Protein AF-A0A0D3L8Z6-F1 (afdb_monomer)

Mean predicted aligned error: 14.24 Å

Structure (mmCIF, N/CA/C/O backbone):
data_AF-A0A0D3L8Z6-F1
#
_entry.id   AF-A0A0D3L8Z6-F1
#
loop_
_atom_site.group_PDB
_atom_site.id
_atom_site.type_symbol
_atom_site.label_atom_id
_atom_site.label_alt_id
_atom_site.label_comp_id
_atom_site.label_asym_id
_atom_site.label_entity_id
_atom_site.label_seq_id
_atom_site.pdbx_PDB_ins_code
_atom_site.Cartn_x
_atom_site.Cartn_y
_atom_site.Cartn_z
_atom_site.occupancy
_atom_site.B_iso_or_equiv
_atom_site.auth_seq_id
_atom_site.auth_comp_id
_atom_site.auth_asym_id
_atom_site.auth_atom_id
_atom_site.pdbx_PDB_model_num
ATOM 1 N N . MET A 1 1 ? -0.264 -4.719 -37.520 1.00 50.25 1 MET A N 1
ATOM 2 C CA . MET A 1 1 ? 0.937 -3.859 -37.514 1.00 50.25 1 MET A CA 1
ATOM 3 C C . MET A 1 1 ? 0.531 -2.558 -36.848 1.00 50.25 1 MET A C 1
ATOM 5 O O . MET A 1 1 ? -0.076 -1.723 -37.499 1.00 50.25 1 MET A O 1
ATOM 9 N N . GLY A 1 2 ? 0.709 -2.482 -35.531 1.00 67.81 2 GLY A N 1
ATOM 10 C CA . GLY A 1 2 ? 0.398 -1.305 -34.717 1.00 67.81 2 GLY A CA 1
ATOM 11 C C . GLY A 1 2 ? 1.687 -0.656 -34.228 1.00 67.81 2 GLY A C 1
ATOM 12 O O . GLY A 1 2 ? 2.741 -1.280 -34.321 1.00 67.81 2 GLY A O 1
ATOM 13 N N . GLY A 1 3 ? 1.581 0.577 -33.750 1.00 75.88 3 GLY A N 1
ATOM 14 C CA . GLY A 1 3 ? 2.669 1.411 -33.244 1.00 75.88 3 GLY A CA 1
ATOM 15 C C . GLY A 1 3 ? 2.188 2.857 -33.156 1.00 75.88 3 GLY A C 1
ATOM 16 O O . GLY A 1 3 ? 1.344 3.259 -33.962 1.00 75.88 3 GLY A O 1
ATOM 17 N N . THR A 1 4 ? 2.660 3.629 -32.179 1.00 89.50 4 THR A N 1
ATOM 18 C CA . THR A 1 4 ? 2.281 5.047 -32.083 1.00 89.50 4 THR A CA 1
ATOM 19 C C . THR A 1 4 ? 3.174 5.915 -32.963 1.00 89.50 4 THR A C 1
ATOM 21 O O . THR A 1 4 ? 4.276 5.536 -33.371 1.00 89.50 4 THR A O 1
ATOM 24 N N . LEU A 1 5 ? 2.696 7.120 -33.267 1.00 91.69 5 LEU A N 1
ATOM 25 C CA . LEU A 1 5 ? 3.474 8.083 -34.037 1.00 91.69 5 LEU A CA 1
ATOM 26 C C . LEU A 1 5 ? 4.758 8.496 -33.298 1.00 91.69 5 LEU A C 1
ATOM 28 O O . LEU A 1 5 ? 5.786 8.713 -33.933 1.00 91.69 5 LEU A O 1
ATOM 32 N N . GLU A 1 6 ? 4.727 8.542 -31.970 1.00 91.94 6 GLU A N 1
ATOM 33 C CA . GLU A 1 6 ? 5.902 8.799 -31.136 1.00 91.94 6 GLU A CA 1
ATOM 34 C C . GLU A 1 6 ? 6.945 7.687 -31.284 1.00 91.94 6 GLU A C 1
ATOM 36 O O . GLU A 1 6 ? 8.089 7.957 -31.636 1.00 91.94 6 GLU A O 1
ATOM 41 N N . GLU A 1 7 ? 6.522 6.423 -31.205 1.00 91.00 7 GLU A N 1
ATOM 42 C CA . GLU A 1 7 ? 7.421 5.281 -31.393 1.00 91.00 7 GLU A CA 1
ATOM 43 C C . GLU A 1 7 ? 8.074 5.252 -32.777 1.00 91.00 7 GLU A C 1
ATOM 45 O O . GLU A 1 7 ? 9.210 4.797 -32.927 1.00 91.00 7 GLU A O 1
ATOM 50 N N . SER A 1 8 ? 7.352 5.721 -33.799 1.00 91.50 8 SER A N 1
ATOM 51 C CA . SER A 1 8 ? 7.896 5.845 -35.151 1.00 91.50 8 SER A CA 1
ATOM 52 C C . SER A 1 8 ? 8.951 6.951 -35.259 1.00 91.50 8 SER A C 1
ATOM 54 O O . SER A 1 8 ? 9.938 6.773 -35.972 1.00 91.50 8 SER A O 1
ATOM 56 N N . ARG A 1 9 ? 8.785 8.062 -34.523 1.00 94.12 9 ARG A N 1
ATOM 57 C CA . ARG A 1 9 ? 9.770 9.152 -34.467 1.00 94.12 9 ARG A CA 1
ATOM 58 C C . ARG A 1 9 ? 11.046 8.702 -33.770 1.00 94.12 9 ARG A C 1
ATOM 60 O O . ARG A 1 9 ? 12.122 8.978 -34.292 1.00 94.12 9 ARG A O 1
ATOM 67 N N . ASP A 1 10 ? 10.925 7.973 -32.666 1.00 95.38 10 ASP A N 1
ATOM 68 C CA . ASP A 1 10 ? 12.078 7.456 -31.922 1.00 95.38 10 ASP A CA 1
ATOM 69 C C . ASP A 1 10 ? 12.906 6.500 -32.782 1.00 95.38 10 ASP A C 1
ATOM 71 O O . ASP A 1 10 ? 14.114 6.662 -32.932 1.00 95.38 10 ASP A O 1
ATOM 75 N N . ILE A 1 11 ? 12.247 5.548 -33.448 1.00 95.50 11 ILE A N 1
ATOM 76 C CA . ILE A 1 11 ? 12.939 4.590 -34.319 1.00 95.50 11 ILE A CA 1
ATOM 77 C C . ILE A 1 11 ? 13.590 5.276 -35.520 1.00 95.50 11 ILE A C 1
ATOM 79 O O . ILE A 1 11 ? 14.649 4.843 -35.975 1.00 95.50 11 ILE A O 1
ATOM 83 N N . PHE A 1 12 ? 12.981 6.342 -36.036 1.00 95.31 12 PHE A N 1
ATOM 84 C CA . PHE A 1 12 ? 13.589 7.137 -37.093 1.00 95.31 12 PHE A CA 1
ATOM 85 C C . PHE A 1 12 ? 14.837 7.885 -36.603 1.00 95.31 12 PHE A C 1
ATOM 87 O O . PHE A 1 12 ? 15.863 7.849 -37.281 1.00 95.31 12 PHE A O 1
ATOM 94 N N . GLN A 1 13 ? 14.781 8.504 -35.421 1.00 96.88 13 GLN A N 1
ATOM 95 C CA . GLN A 1 13 ? 15.931 9.167 -34.793 1.00 96.88 13 GLN A CA 1
ATOM 96 C C . GLN A 1 13 ? 17.088 8.181 -34.578 1.00 96.88 13 GLN A C 1
ATOM 98 O O . GLN A 1 13 ? 18.204 8.438 -35.030 1.00 96.88 13 GLN A O 1
ATOM 103 N N . ASP A 1 14 ? 16.810 7.013 -33.994 1.00 96.81 14 ASP A N 1
ATOM 104 C CA . ASP A 1 14 ? 17.803 5.953 -33.793 1.00 96.81 14 ASP A CA 1
ATOM 105 C C . ASP A 1 14 ? 18.419 5.492 -35.121 1.00 96.81 14 ASP A C 1
ATOM 107 O O . ASP A 1 14 ? 19.634 5.307 -35.233 1.00 96.81 14 ASP A O 1
ATOM 111 N N . ALA A 1 15 ? 17.595 5.329 -36.160 1.00 96.81 15 ALA A N 1
ATOM 112 C CA . ALA A 1 15 ? 18.072 4.929 -37.477 1.00 96.81 15 ALA A CA 1
ATOM 113 C C . ALA A 1 15 ? 19.011 5.973 -38.103 1.00 96.81 15 ALA A C 1
ATOM 115 O O . ALA A 1 15 ? 19.999 5.592 -38.736 1.00 96.81 15 ALA A O 1
ATOM 116 N N . LEU A 1 16 ? 18.743 7.270 -37.905 1.00 95.75 16 LEU A N 1
ATOM 117 C CA . LEU A 1 16 ? 19.615 8.353 -38.365 1.00 95.75 16 LEU A CA 1
ATOM 118 C C . LEU A 1 16 ? 20.953 8.375 -37.625 1.00 95.75 16 LEU A C 1
ATOM 120 O O . LEU A 1 16 ? 21.991 8.515 -38.270 1.00 95.75 16 LEU A O 1
ATOM 124 N N . VAL A 1 17 ? 20.943 8.199 -36.301 1.00 96.62 17 VAL A N 1
ATOM 125 C CA . VAL A 1 17 ? 22.175 8.141 -35.496 1.00 96.62 17 VAL A CA 1
ATOM 126 C C . VAL A 1 17 ? 23.046 6.968 -35.946 1.00 96.62 17 VAL A C 1
ATOM 128 O O . VAL A 1 17 ? 24.220 7.157 -36.257 1.00 96.62 17 VAL A O 1
ATOM 131 N N . ILE A 1 18 ? 22.459 5.776 -36.092 1.00 94.69 18 ILE A N 1
ATOM 132 C CA . ILE A 1 18 ? 23.179 4.585 -36.567 1.00 94.69 18 ILE A CA 1
ATOM 133 C C . ILE A 1 18 ? 23.734 4.806 -37.978 1.00 94.69 18 ILE A C 1
ATOM 135 O O . ILE A 1 18 ? 24.867 4.420 -38.269 1.00 94.69 18 ILE A O 1
ATOM 139 N N . TYR A 1 19 ? 22.951 5.412 -38.874 1.00 93.38 19 TYR A N 1
ATOM 140 C CA . TYR A 1 19 ? 23.414 5.726 -40.222 1.00 93.38 19 TYR A CA 1
ATOM 141 C C . TYR A 1 19 ? 24.611 6.682 -40.203 1.00 93.38 19 TYR A C 1
ATOM 143 O O . TYR A 1 19 ? 25.606 6.429 -40.885 1.00 93.38 19 TYR A O 1
ATOM 151 N N .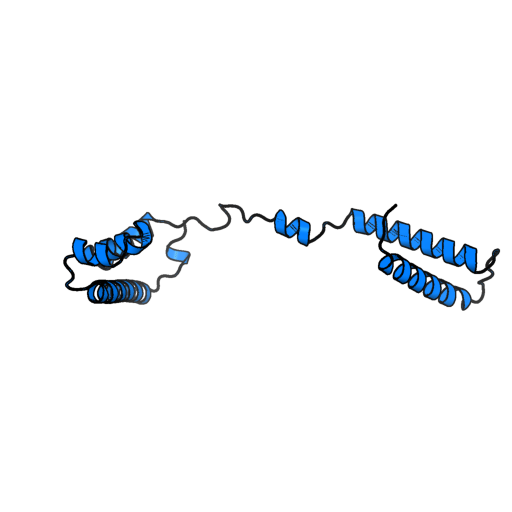 TYR A 1 20 ? 24.544 7.736 -39.389 1.00 93.31 20 TYR A N 1
ATOM 152 C CA . TYR A 1 20 ? 25.629 8.695 -39.230 1.00 93.31 20 TYR A CA 1
ATOM 153 C C . TYR A 1 20 ? 26.905 8.025 -38.703 1.00 93.31 20 TYR A C 1
ATOM 155 O O . TYR A 1 20 ? 27.959 8.147 -39.326 1.00 93.31 20 TYR A O 1
ATOM 163 N N . GLU A 1 21 ? 26.818 7.233 -37.634 1.00 92.94 21 GLU A N 1
ATOM 164 C CA . GLU A 1 21 ? 27.965 6.495 -37.087 1.00 92.94 21 GLU A CA 1
ATOM 165 C C . GLU A 1 21 ? 28.594 5.549 -38.114 1.00 92.94 21 GLU A C 1
ATOM 167 O O . GLU A 1 21 ? 29.818 5.449 -38.213 1.00 92.94 21 GLU A O 1
ATOM 172 N N . LYS A 1 22 ? 27.763 4.869 -38.914 1.00 89.31 22 LYS A N 1
ATOM 173 C CA . LYS A 1 22 ? 28.235 4.006 -40.002 1.00 89.31 22 LYS A CA 1
ATOM 174 C C . LYS A 1 22 ? 28.929 4.805 -41.097 1.00 89.31 22 LYS A C 1
ATOM 176 O O . LYS A 1 22 ? 29.959 4.352 -41.583 1.00 89.31 22 LYS A O 1
ATOM 181 N N . SER A 1 23 ? 28.423 5.990 -41.431 1.00 87.19 23 SER A N 1
ATOM 182 C CA . SER A 1 23 ? 29.003 6.858 -42.461 1.00 87.19 23 SER A CA 1
ATOM 183 C C . SER A 1 23 ? 30.408 7.366 -42.136 1.00 87.19 23 SER A C 1
ATOM 185 O O . SER A 1 23 ? 31.184 7.629 -43.049 1.00 87.19 23 SER A O 1
ATOM 187 N N . LEU A 1 24 ? 30.768 7.433 -40.853 1.00 88.19 24 LEU A N 1
ATOM 188 C CA . LEU A 1 24 ? 32.105 7.828 -40.405 1.00 88.19 24 LEU A CA 1
ATOM 189 C C . LEU A 1 24 ? 33.139 6.690 -40.487 1.00 88.19 24 LEU A C 1
ATOM 191 O O . LEU A 1 24 ? 34.323 6.919 -40.241 1.00 88.19 24 LEU A O 1
ATOM 195 N N . GLN A 1 25 ? 32.728 5.457 -40.806 1.00 88.56 25 GLN A N 1
ATOM 196 C CA . GLN A 1 25 ? 33.641 4.315 -40.867 1.00 88.56 25 GLN A CA 1
ATOM 197 C C . GLN A 1 25 ? 34.421 4.297 -42.195 1.00 88.56 25 GLN A C 1
ATOM 199 O O . GLN A 1 25 ? 33.821 4.453 -43.258 1.00 88.56 25 GLN A O 1
ATOM 204 N N . PRO A 1 26 ? 35.739 4.008 -42.178 1.00 73.81 26 PRO A N 1
ATOM 205 C CA . PRO A 1 26 ? 36.620 4.133 -43.349 1.00 73.81 26 PRO A CA 1
ATOM 206 C C . PRO A 1 26 ? 36.299 3.182 -44.522 1.00 73.81 26 PRO A C 1
ATOM 208 O O . PRO A 1 26 ? 36.886 3.311 -45.593 1.00 73.81 26 PRO A O 1
ATOM 211 N N . HIS A 1 27 ? 35.363 2.243 -44.350 1.00 75.06 27 HIS A N 1
ATOM 212 C CA . HIS A 1 27 ? 34.930 1.283 -45.375 1.00 75.06 27 HIS A CA 1
ATOM 213 C C . HIS A 1 27 ? 33.420 1.315 -45.643 1.00 75.06 27 HIS A C 1
ATOM 215 O O . HIS A 1 27 ? 32.861 0.368 -46.198 1.00 75.06 27 HIS A O 1
ATOM 221 N N . PHE A 1 28 ? 32.732 2.384 -45.240 1.00 77.38 28 PHE A N 1
ATOM 222 C CA . PHE A 1 28 ? 31.310 2.518 -45.513 1.00 77.38 28 PHE A CA 1
ATOM 223 C C . PHE A 1 28 ? 31.073 2.971 -46.957 1.00 77.38 28 PHE A C 1
ATOM 225 O O . PHE A 1 28 ? 31.162 4.149 -47.286 1.00 77.38 28 PHE A O 1
ATOM 232 N N . SER A 1 29 ? 30.753 2.014 -47.826 1.00 72.94 29 SER A N 1
ATOM 233 C CA . SER A 1 29 ? 30.240 2.271 -49.171 1.00 72.94 29 SER A CA 1
ATOM 234 C C . SER A 1 29 ? 28.877 1.594 -49.293 1.00 72.94 29 SER A C 1
ATOM 236 O O . SER A 1 29 ? 28.806 0.389 -49.557 1.00 72.94 29 SER A O 1
ATOM 238 N N . PRO A 1 30 ? 27.775 2.306 -49.006 1.00 65.62 30 PRO A N 1
ATOM 239 C CA . PRO A 1 30 ? 26.460 1.721 -49.170 1.00 65.62 30 PRO A CA 1
ATOM 240 C C . PRO A 1 30 ? 26.228 1.490 -50.668 1.00 65.62 30 PRO A C 1
ATOM 242 O O . PRO A 1 30 ? 26.338 2.406 -51.477 1.00 65.62 30 PRO A O 1
ATOM 245 N N . ALA A 1 31 ? 25.893 0.255 -51.044 1.00 65.50 31 ALA A N 1
ATOM 246 C CA . ALA A 1 31 ? 25.565 -0.091 -52.430 1.00 65.50 31 ALA A CA 1
ATOM 247 C C . ALA A 1 31 ? 24.257 0.569 -52.924 1.00 65.50 31 ALA A C 1
ATOM 249 O O . ALA A 1 31 ? 23.947 0.519 -54.111 1.00 65.50 31 ALA A O 1
ATOM 250 N N . LEU A 1 32 ? 23.472 1.155 -52.012 1.00 67.56 32 LEU A N 1
ATOM 251 C CA . LEU A 1 32 ? 22.202 1.830 -52.269 1.00 67.56 32 LEU A CA 1
ATOM 252 C C . LEU A 1 32 ? 22.233 3.274 -51.739 1.00 67.56 32 LEU A C 1
ATOM 254 O O . LEU A 1 32 ? 23.051 3.622 -50.890 1.00 67.56 32 LEU A O 1
ATOM 258 N N . ALA A 1 33 ? 21.283 4.092 -52.203 1.00 79.25 33 ALA A N 1
ATOM 259 C CA . ALA A 1 33 ? 21.024 5.427 -51.668 1.00 79.25 33 ALA A CA 1
ATOM 260 C C . ALA A 1 33 ? 20.724 5.408 -50.151 1.00 79.25 33 ALA A C 1
ATOM 262 O O . ALA A 1 33 ? 20.334 4.384 -49.584 1.00 79.25 33 ALA A O 1
ATOM 263 N N . ALA A 1 34 ? 20.869 6.560 -49.493 1.00 83.88 34 ALA A N 1
ATOM 264 C CA . ALA A 1 34 ? 20.689 6.693 -48.045 1.00 83.88 34 ALA A CA 1
ATOM 265 C C . ALA A 1 34 ? 19.288 6.259 -47.564 1.00 83.88 34 ALA A C 1
ATOM 267 O O . ALA A 1 34 ? 19.164 5.590 -46.540 1.00 83.88 34 ALA A O 1
ATOM 268 N N . GLU A 1 35 ? 18.238 6.5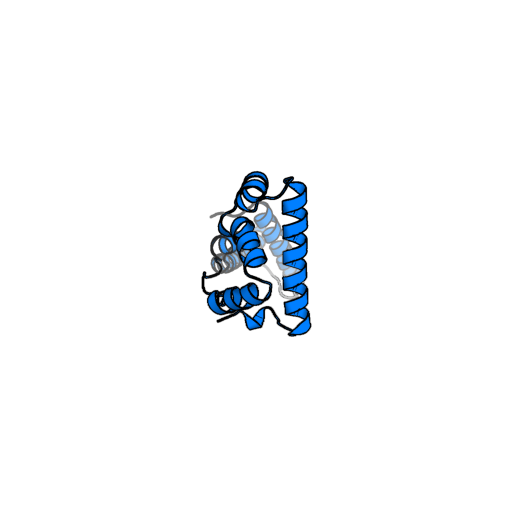79 -48.324 1.00 88.75 35 GLU A N 1
ATOM 269 C CA . GLU A 1 35 ? 16.838 6.301 -47.974 1.00 88.75 35 GLU A CA 1
ATOM 270 C C . GLU A 1 35 ? 16.528 4.808 -47.734 1.00 88.75 35 GLU A C 1
ATOM 272 O O . GLU A 1 35 ? 16.093 4.466 -46.630 1.00 88.75 35 GLU A O 1
ATOM 277 N N . PRO A 1 36 ? 16.765 3.879 -48.688 1.00 91.12 36 PRO A N 1
ATOM 278 C CA . PRO A 1 36 ? 16.503 2.455 -48.468 1.00 91.12 36 PRO A CA 1
ATOM 279 C C . PRO A 1 36 ? 17.391 1.852 -47.374 1.00 91.12 36 PRO A C 1
ATOM 281 O O . PRO A 1 36 ? 16.982 0.899 -46.708 1.00 91.12 36 PRO A O 1
ATOM 284 N N . TYR A 1 37 ? 18.586 2.407 -47.154 1.00 90.50 37 TYR A N 1
ATOM 285 C CA . TYR A 1 37 ? 19.480 1.951 -46.096 1.00 90.50 37 TYR A CA 1
ATOM 286 C C . TYR A 1 37 ? 18.950 2.335 -44.704 1.00 90.50 37 TYR A C 1
ATOM 288 O O . TYR A 1 37 ? 18.831 1.472 -43.832 1.00 90.50 37 TYR A O 1
ATOM 296 N N . ILE A 1 38 ? 18.532 3.593 -44.517 1.00 93.75 38 ILE A N 1
ATOM 297 C CA . ILE A 1 38 ? 17.886 4.076 -43.284 1.00 93.75 38 ILE A CA 1
ATOM 298 C C . ILE A 1 38 ? 16.581 3.313 -43.026 1.00 93.75 38 ILE A C 1
ATOM 300 O O . ILE A 1 38 ? 16.340 2.864 -41.904 1.00 93.75 38 ILE A O 1
ATOM 304 N N . LEU A 1 39 ? 15.772 3.075 -44.064 1.00 94.00 39 LEU A N 1
ATOM 305 C CA . LEU A 1 39 ? 14.550 2.272 -43.954 1.00 94.00 39 LEU A CA 1
ATOM 306 C C . LEU A 1 39 ? 14.849 0.833 -43.495 1.00 94.00 39 LEU A C 1
ATOM 308 O O . LEU A 1 39 ? 14.122 0.272 -42.671 1.00 94.00 39 LEU A O 1
ATOM 312 N N . GLY A 1 40 ? 15.937 0.239 -43.990 1.00 94.00 40 GLY A N 1
ATOM 313 C CA . GLY A 1 40 ? 16.411 -1.077 -43.563 1.00 94.00 40 GLY A CA 1
ATOM 314 C C . GLY A 1 40 ? 16.830 -1.121 -42.090 1.00 94.00 40 GLY A C 1
ATOM 315 O O . GLY A 1 40 ? 16.521 -2.096 -41.395 1.00 94.00 40 GLY A O 1
ATOM 316 N N . ILE A 1 41 ? 17.485 -0.066 -41.593 1.00 94.75 41 ILE A N 1
ATOM 317 C CA . ILE A 1 41 ? 17.833 0.077 -40.171 1.00 94.75 41 ILE A CA 1
ATOM 318 C C . ILE A 1 41 ? 16.557 0.195 -39.331 1.00 94.75 41 ILE A C 1
ATOM 320 O O . ILE A 1 41 ? 16.360 -0.595 -38.406 1.00 94.75 41 ILE A O 1
ATOM 324 N N . ALA A 1 42 ? 15.654 1.109 -39.694 1.00 96.06 42 ALA A N 1
ATOM 325 C CA . ALA A 1 42 ? 14.393 1.325 -38.986 1.00 96.06 42 ALA A CA 1
ATOM 326 C C . ALA A 1 42 ? 13.556 0.037 -38.897 1.00 96.06 42 ALA A C 1
ATOM 328 O O . ALA A 1 42 ? 13.029 -0.297 -37.836 1.00 96.06 42 ALA A O 1
ATOM 329 N N . LYS A 1 43 ? 13.502 -0.756 -39.977 1.00 94.38 43 LYS A N 1
ATOM 330 C CA . LYS A 1 43 ? 12.815 -2.056 -39.990 1.00 94.38 43 LYS A CA 1
ATOM 331 C C . LYS A 1 43 ? 13.431 -3.056 -39.005 1.00 94.38 43 LYS A C 1
ATOM 333 O O . LYS A 1 43 ? 12.694 -3.751 -38.305 1.00 94.38 43 LYS A O 1
ATOM 338 N N . HIS A 1 44 ? 14.760 -3.130 -38.925 1.00 95.06 44 HIS A N 1
ATOM 339 C CA . HIS A 1 44 ? 15.438 -3.990 -37.948 1.00 95.06 44 HIS A CA 1
ATOM 340 C C . HIS A 1 44 ? 15.159 -3.556 -36.507 1.00 95.06 44 HIS A C 1
ATOM 342 O O . HIS A 1 44 ? 14.850 -4.402 -35.662 1.00 95.06 44 HIS A O 1
ATOM 348 N N . LEU A 1 45 ? 15.231 -2.251 -36.234 1.00 94.94 45 LEU A N 1
ATOM 349 C CA . LEU A 1 45 ? 14.920 -1.683 -34.923 1.00 94.94 45 LEU A CA 1
ATOM 350 C C . LEU A 1 45 ? 13.472 -1.979 -34.521 1.00 94.94 45 LEU A C 1
ATOM 352 O O . LEU A 1 45 ? 13.235 -2.460 -33.412 1.00 94.94 45 LEU A O 1
ATOM 356 N N . TRP A 1 46 ? 12.523 -1.801 -35.444 1.00 93.69 46 TRP A N 1
ATOM 357 C CA . TRP A 1 46 ? 11.103 -2.068 -35.214 1.00 93.69 46 TRP A CA 1
ATOM 358 C C . TRP A 1 46 ? 10.839 -3.528 -34.834 1.00 93.69 46 TRP A C 1
ATOM 360 O O . TRP A 1 46 ? 10.191 -3.808 -33.826 1.00 93.69 46 TRP A O 1
ATOM 370 N N . ILE A 1 47 ? 11.398 -4.481 -35.588 1.00 91.38 47 ILE A N 1
ATOM 371 C CA . ILE A 1 47 ? 11.250 -5.916 -35.296 1.00 91.38 47 ILE A CA 1
ATOM 372 C C . ILE A 1 47 ? 11.848 -6.256 -33.926 1.00 91.38 47 ILE A C 1
ATOM 374 O O . ILE A 1 47 ? 11.256 -7.019 -33.159 1.00 91.38 47 ILE A O 1
ATOM 378 N N . ARG A 1 48 ? 13.017 -5.691 -33.598 1.00 90.88 48 ARG A N 1
ATOM 379 C CA . ARG A 1 48 ? 13.670 -5.911 -32.303 1.00 90.88 48 ARG A CA 1
ATOM 380 C C . ARG A 1 48 ? 12.836 -5.349 -31.151 1.00 90.88 48 ARG A C 1
ATOM 382 O O . ARG A 1 48 ? 12.683 -6.041 -30.145 1.00 90.88 48 ARG A O 1
ATOM 389 N N . LYS A 1 49 ? 12.294 -4.137 -31.298 1.00 88.56 49 LYS A N 1
ATOM 390 C CA . LYS A 1 49 ? 11.416 -3.499 -30.307 1.00 88.56 49 LYS A CA 1
ATOM 391 C C . LYS A 1 49 ? 10.153 -4.327 -30.085 1.00 88.56 49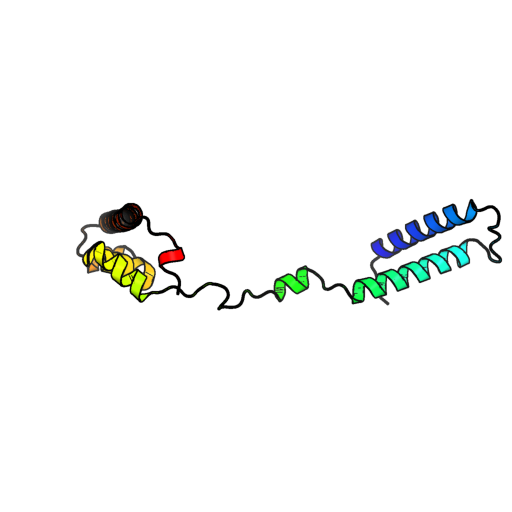 LYS A C 1
ATOM 393 O O . LYS A 1 49 ? 9.863 -4.684 -28.948 1.00 88.56 49 LYS A O 1
ATOM 398 N N . PHE A 1 50 ? 9.480 -4.728 -31.161 1.00 86.38 50 PHE A N 1
ATOM 399 C CA . PHE A 1 50 ? 8.259 -5.528 -31.088 1.00 86.38 50 PHE A CA 1
ATOM 400 C C . PHE A 1 50 ? 8.481 -6.875 -30.383 1.00 86.38 50 PHE A C 1
ATOM 402 O O . PHE A 1 50 ? 7.706 -7.257 -29.511 1.00 86.38 50 PHE A O 1
ATOM 409 N N . ARG A 1 51 ? 9.582 -7.579 -30.692 1.00 85.88 51 ARG A N 1
ATOM 410 C CA . ARG A 1 51 ? 9.933 -8.842 -30.015 1.00 85.88 51 ARG A CA 1
ATOM 411 C C . ARG A 1 51 ? 10.184 -8.667 -28.518 1.00 85.88 51 ARG A C 1
ATOM 413 O O . ARG A 1 51 ? 9.813 -9.548 -27.752 1.00 85.88 51 ARG A O 1
ATOM 420 N N . LYS A 1 52 ? 10.814 -7.561 -28.107 1.00 83.62 52 LYS A N 1
ATOM 421 C CA . LYS A 1 52 ? 11.014 -7.244 -26.685 1.00 83.62 52 LYS A CA 1
ATOM 422 C C . LYS A 1 52 ? 9.691 -6.919 -25.999 1.00 83.62 52 LYS A C 1
ATOM 424 O O . LYS A 1 52 ? 9.439 -7.431 -24.920 1.00 83.62 52 LYS A O 1
ATOM 429 N N . GLN A 1 53 ? 8.846 -6.106 -26.628 1.00 80.62 53 GLN A N 1
ATOM 430 C CA . GLN A 1 53 ? 7.551 -5.721 -26.070 1.00 80.62 53 GLN A CA 1
ATOM 431 C C . GLN A 1 53 ? 6.615 -6.918 -25.903 1.00 80.62 53 GLN A C 1
ATOM 433 O O . GLN A 1 53 ? 5.947 -7.010 -24.887 1.00 80.62 53 GLN A O 1
ATOM 438 N N . ALA A 1 54 ? 6.639 -7.884 -26.824 1.00 76.94 54 ALA A N 1
ATOM 439 C CA . ALA A 1 54 ? 5.874 -9.124 -26.685 1.00 76.94 54 ALA A CA 1
ATOM 440 C C . ALA A 1 54 ? 6.288 -9.986 -25.471 1.00 76.94 54 ALA A C 1
ATOM 442 O O . ALA A 1 54 ? 5.527 -10.856 -25.062 1.00 76.94 54 ALA A O 1
ATOM 443 N N . GLN A 1 55 ? 7.486 -9.777 -24.913 1.00 75.69 55 GLN A N 1
ATOM 444 C CA . GLN A 1 55 ? 7.966 -10.466 -23.706 1.00 75.69 55 GLN A CA 1
ATOM 445 C C . GLN A 1 55 ? 7.730 -9.655 -22.425 1.00 75.69 55 GLN A C 1
ATOM 447 O O . GLN A 1 55 ? 7.958 -10.168 -21.333 1.00 75.69 55 GLN A O 1
ATOM 452 N N . MET A 1 56 ? 7.312 -8.393 -22.543 1.00 76.62 56 MET A N 1
ATOM 453 C CA . MET A 1 56 ? 7.047 -7.518 -21.406 1.00 76.62 56 MET A CA 1
ATOM 454 C C . MET A 1 56 ? 5.544 -7.479 -21.147 1.00 76.62 56 MET A C 1
ATOM 456 O O . MET A 1 56 ? 4.759 -7.209 -22.050 1.00 76.62 56 MET A O 1
ATOM 460 N N . VAL A 1 57 ? 5.150 -7.729 -19.902 1.00 70.00 57 VAL A N 1
ATOM 461 C CA . VAL A 1 57 ? 3.774 -7.521 -19.443 1.00 70.00 57 VAL A CA 1
ATOM 462 C C . VAL A 1 57 ? 3.665 -6.089 -18.930 1.00 70.00 57 VAL A C 1
ATOM 464 O O . VAL A 1 57 ? 4.576 -5.601 -18.257 1.00 70.00 57 VAL A O 1
ATOM 467 N N . SER A 1 58 ? 2.576 -5.398 -19.268 1.00 75.06 58 SER A N 1
ATOM 468 C CA . SER A 1 58 ? 2.332 -4.050 -18.759 1.00 75.06 58 SER A CA 1
ATOM 469 C C . SER A 1 58 ? 2.187 -4.082 -17.237 1.00 75.06 58 SER A C 1
ATOM 471 O O . SER A 1 58 ? 1.417 -4.879 -16.705 1.00 75.06 58 SER A O 1
ATOM 473 N N . LEU A 1 59 ? 2.878 -3.185 -16.527 1.00 72.94 59 LEU A N 1
ATOM 474 C CA . LEU A 1 59 ? 2.726 -3.059 -15.073 1.00 72.94 59 LEU A CA 1
ATOM 475 C C . LEU A 1 59 ? 1.287 -2.704 -14.683 1.00 72.94 59 LEU A C 1
ATOM 477 O O . LEU A 1 59 ? 0.799 -3.190 -13.674 1.00 72.94 59 LEU A O 1
ATOM 481 N N . THR A 1 60 ? 0.576 -1.941 -15.515 1.00 72.81 60 THR A N 1
ATOM 482 C CA . THR A 1 60 ? -0.838 -1.605 -15.292 1.00 72.81 60 THR A CA 1
ATOM 483 C C . THR A 1 60 ? -1.753 -2.826 -15.431 1.00 72.81 60 THR A C 1
ATOM 485 O O . THR A 1 60 ? -2.750 -2.948 -14.726 1.00 72.81 60 THR A O 1
ATOM 488 N N . GLU A 1 61 ? -1.432 -3.761 -16.328 1.00 67.00 61 GLU A N 1
ATOM 489 C CA . GLU A 1 61 ? -2.160 -5.036 -16.433 1.00 67.00 61 GLU A CA 1
ATOM 490 C C . GLU A 1 61 ? -1.804 -5.967 -15.265 1.00 67.00 61 GLU A C 1
ATOM 492 O O . GLU A 1 61 ? -2.661 -6.692 -14.754 1.00 67.00 61 GLU A O 1
ATOM 497 N N . LEU A 1 62 ? -0.552 -5.901 -14.805 1.00 69.50 62 LEU A N 1
ATOM 498 C CA . LEU A 1 62 ? -0.058 -6.654 -13.661 1.00 69.50 62 LEU A CA 1
ATOM 499 C C . LEU A 1 62 ? -0.685 -6.175 -12.339 1.00 69.50 62 LEU A C 1
ATOM 501 O O . LEU A 1 62 ? -1.109 -7.000 -11.541 1.00 69.50 62 LEU A O 1
ATOM 505 N N . GLU A 1 63 ? -0.833 -4.868 -12.117 1.00 68.50 63 GLU A N 1
ATOM 506 C CA . GLU A 1 63 ? -1.508 -4.307 -10.933 1.00 68.50 63 GLU A CA 1
ATOM 507 C C . GLU A 1 63 ? -2.947 -4.817 -10.785 1.00 68.50 63 GLU A C 1
ATOM 509 O O . GLU A 1 63 ? -3.389 -5.107 -9.678 1.00 68.50 63 GLU A O 1
ATOM 514 N N . ASN A 1 64 ? -3.657 -5.011 -11.900 1.00 65.19 64 ASN A N 1
ATOM 515 C CA . ASN A 1 64 ? -5.016 -5.558 -11.892 1.00 65.19 64 ASN A CA 1
ATOM 516 C C . ASN A 1 64 ? -5.073 -7.076 -11.639 1.00 65.19 64 ASN A C 1
ATOM 518 O O . ASN A 1 64 ? -6.150 -7.614 -11.390 1.00 65.19 64 ASN A O 1
ATOM 522 N N . THR A 1 65 ? -3.942 -7.779 -11.735 1.00 66.88 65 THR A N 1
ATOM 523 C CA . THR A 1 65 ? -3.850 -9.240 -11.565 1.00 66.88 65 THR A CA 1
ATOM 524 C C . THR A 1 65 ? -3.074 -9.663 -10.319 1.00 66.88 65 THR A C 1
ATOM 526 O O . THR A 1 65 ? -3.219 -10.804 -9.877 1.00 66.88 65 THR A O 1
ATOM 529 N N . ILE A 1 66 ? -2.309 -8.761 -9.699 1.00 71.06 66 ILE A N 1
ATOM 530 C CA . ILE A 1 66 ? -1.713 -8.978 -8.382 1.00 71.06 66 ILE A CA 1
ATOM 531 C C . ILE A 1 66 ? -2.821 -8.845 -7.333 1.00 71.06 66 ILE A C 1
ATOM 533 O O . ILE A 1 66 ? -3.127 -7.763 -6.839 1.00 71.06 66 ILE A O 1
ATOM 537 N N . SER A 1 67 ? -3.420 -9.975 -6.973 1.00 71.12 67 SER A N 1
ATOM 538 C CA . SER A 1 67 ? -4.170 -10.096 -5.728 1.00 71.12 67 SER A CA 1
ATOM 539 C C . SER A 1 67 ? -3.222 -10.608 -4.649 1.00 71.12 67 SER A C 1
ATOM 541 O O . SER A 1 67 ? -2.492 -11.577 -4.869 1.00 71.12 67 SER A O 1
ATOM 543 N N . ILE A 1 68 ? -3.201 -9.943 -3.494 1.00 72.44 68 ILE A N 1
ATOM 544 C CA . ILE A 1 68 ? -2.528 -10.474 -2.309 1.00 72.44 68 ILE A CA 1
ATOM 545 C C . ILE A 1 68 ? -3.346 -11.699 -1.870 1.00 72.44 68 ILE A C 1
ATOM 547 O O . ILE A 1 68 ? -4.537 -11.528 -1.602 1.00 72.44 68 ILE A O 1
ATOM 551 N N . PRO A 1 69 ? -2.765 -12.914 -1.818 1.00 75.88 69 PRO A N 1
ATOM 552 C CA . PRO A 1 69 ? -3.488 -14.097 -1.359 1.00 75.88 69 PRO A CA 1
ATOM 553 C C . PRO A 1 69 ? -4.109 -13.857 0.020 1.00 75.88 69 PRO A C 1
ATOM 555 O O . PRO A 1 69 ? -3.476 -13.227 0.866 1.00 75.88 69 PRO A O 1
ATOM 558 N N . GLU A 1 70 ? -5.312 -14.380 0.273 1.00 67.69 70 GLU A N 1
ATOM 559 C CA . GLU A 1 70 ? -5.968 -14.260 1.590 1.00 67.69 70 GLU A CA 1
ATOM 560 C C . GLU A 1 70 ? -5.085 -14.794 2.731 1.00 67.69 70 GLU A C 1
ATOM 562 O O . GLU A 1 70 ? -5.075 -14.225 3.819 1.00 67.69 70 GLU A O 1
ATOM 567 N N . ASP A 1 71 ? -4.253 -15.798 2.442 1.00 68.88 71 ASP A N 1
ATOM 568 C CA . ASP A 1 71 ? -3.323 -16.415 3.394 1.00 68.88 71 ASP A CA 1
ATOM 569 C C . ASP A 1 71 ? -1.978 -15.673 3.530 1.00 68.88 71 ASP A C 1
ATOM 571 O O . ASP A 1 71 ? -1.069 -16.144 4.212 1.00 68.88 71 ASP A O 1
ATOM 575 N N . TYR A 1 72 ? -1.798 -14.531 2.855 1.00 73.62 72 TYR A N 1
ATOM 576 C CA . TYR A 1 72 ? -0.558 -13.753 2.942 1.00 73.62 72 TYR A CA 1
ATOM 577 C C . TYR A 1 72 ? -0.357 -13.146 4.333 1.00 73.62 72 TYR A C 1
ATOM 579 O O . TYR A 1 72 ? 0.775 -13.020 4.803 1.00 73.62 72 TYR A O 1
ATOM 587 N N . PHE A 1 73 ? -1.450 -12.758 4.992 1.00 71.38 73 PHE A N 1
ATOM 588 C CA . PHE A 1 73 ? -1.388 -12.274 6.361 1.00 71.38 73 PHE A CA 1
ATOM 589 C C . PHE A 1 73 ? -1.529 -13.458 7.320 1.00 71.38 73 PHE A C 1
ATOM 591 O O . PHE A 1 73 ? -2.497 -14.212 7.206 1.00 71.38 73 PHE A O 1
ATOM 598 N N . PRO A 1 74 ? -0.600 -13.628 8.278 1.00 70.38 74 PRO A N 1
ATOM 599 C CA . PRO A 1 74 ? -0.734 -14.657 9.297 1.00 70.38 74 PRO A CA 1
ATOM 600 C C . PRO A 1 74 ? -2.070 -14.484 10.022 1.00 70.38 74 PRO A C 1
ATOM 602 O O . PRO A 1 74 ? -2.440 -13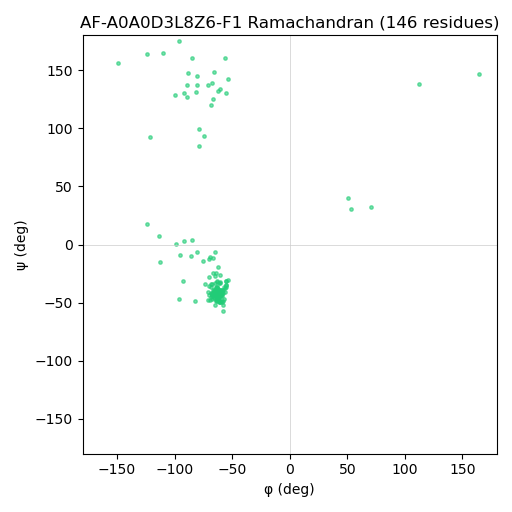.381 10.435 1.00 70.38 74 PRO A O 1
ATOM 605 N N . ALA A 1 75 ? -2.819 -15.580 10.131 1.00 75.25 75 ALA A N 1
ATOM 606 C CA . ALA A 1 75 ? -4.132 -15.561 10.753 1.00 75.25 75 ALA A CA 1
ATOM 607 C C . ALA A 1 75 ? -4.004 -15.112 12.214 1.00 75.25 75 ALA A C 1
ATOM 609 O O . ALA A 1 75 ? -3.147 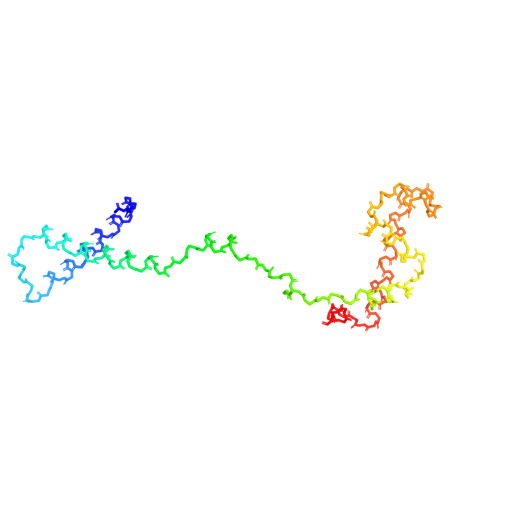-15.597 12.947 1.00 75.25 75 ALA A O 1
ATOM 610 N N . VAL A 1 76 ? -4.866 -14.199 12.656 1.00 78.25 76 VAL A N 1
ATOM 611 C CA . VAL A 1 76 ? -4.883 -13.762 14.056 1.00 78.25 76 VAL A CA 1
ATOM 612 C C . VAL A 1 76 ? -5.431 -14.894 14.934 1.00 78.25 76 VAL A C 1
ATOM 614 O O . VAL A 1 76 ? -6.401 -15.577 14.588 1.00 78.25 76 VAL A O 1
ATOM 617 N N . ASP A 1 77 ? -4.807 -15.119 16.087 1.00 83.00 77 ASP A N 1
ATOM 618 C CA . ASP A 1 77 ? -5.352 -15.966 17.141 1.00 83.00 77 ASP A CA 1
ATOM 619 C C . ASP A 1 77 ? -6.420 -15.190 17.925 1.00 83.00 77 ASP A C 1
ATOM 621 O O . ASP A 1 77 ? -6.167 -14.581 18.972 1.00 83.00 77 ASP A O 1
ATOM 625 N N . ASP A 1 78 ? -7.647 -15.220 17.399 1.00 80.19 78 ASP A N 1
ATOM 626 C CA . ASP A 1 78 ? -8.812 -14.564 17.998 1.00 80.19 78 ASP A CA 1
ATOM 627 C C . ASP A 1 78 ? -9.054 -14.998 19.450 1.00 80.19 78 ASP A C 1
ATOM 629 O O . ASP A 1 78 ? -9.479 -14.190 20.280 1.00 80.19 78 ASP A O 1
ATOM 633 N N . GLN A 1 79 ? -8.772 -16.259 19.798 1.00 81.50 79 GLN A N 1
ATOM 634 C CA . GLN A 1 79 ? -8.982 -16.761 21.157 1.00 81.50 79 GLN A CA 1
ATOM 635 C C . GLN A 1 79 ? -7.972 -16.149 22.128 1.00 81.50 79 GLN A C 1
ATOM 637 O O . GLN A 1 79 ? -8.338 -15.710 23.228 1.00 81.50 79 GLN A O 1
ATOM 642 N N . ARG A 1 80 ? -6.704 -16.064 21.720 1.00 82.38 80 ARG A N 1
ATOM 643 C CA . ARG A 1 80 ? -5.661 -15.401 22.508 1.00 82.38 80 ARG A CA 1
ATOM 644 C C . ARG A 1 80 ? -5.932 -13.905 22.647 1.00 82.38 80 ARG A C 1
ATOM 646 O O . ARG A 1 80 ? -5.802 -13.367 23.747 1.00 82.38 80 ARG A O 1
ATOM 653 N N . LEU A 1 81 ? -6.386 -13.245 21.582 1.00 82.50 81 LEU A N 1
ATOM 654 C CA . LEU A 1 81 ? -6.755 -11.831 21.620 1.00 82.50 81 LEU A CA 1
ATOM 655 C C . LEU A 1 81 ? -7.943 -11.572 22.561 1.00 82.50 81 LEU A C 1
ATOM 657 O O . LEU A 1 81 ? -7.874 -10.695 23.424 1.00 82.50 81 LEU A O 1
ATOM 661 N N . LEU A 1 82 ? -9.022 -12.350 22.447 1.00 82.19 82 LEU A N 1
ATOM 662 C CA . LEU A 1 82 ? -10.221 -12.182 23.273 1.00 82.19 82 LEU A CA 1
ATOM 663 C C . LEU A 1 82 ? -9.952 -12.484 24.751 1.00 82.19 82 LEU A C 1
ATOM 665 O O . LEU A 1 82 ? -10.324 -11.686 25.613 1.00 82.19 82 LEU A O 1
ATOM 669 N N . SER A 1 83 ? -9.255 -13.582 25.054 1.00 82.44 83 SER A N 1
ATOM 670 C CA . SER A 1 83 ? -8.878 -13.928 26.434 1.00 82.44 83 SER A CA 1
ATOM 671 C C . SER A 1 83 ? -7.950 -12.883 27.062 1.00 82.44 83 SER A C 1
ATOM 673 O O . SER A 1 83 ? -8.008 -12.619 28.267 1.00 82.44 83 SER A O 1
ATOM 675 N N . PHE A 1 84 ? -7.115 -12.229 26.253 1.00 82.94 84 PHE A 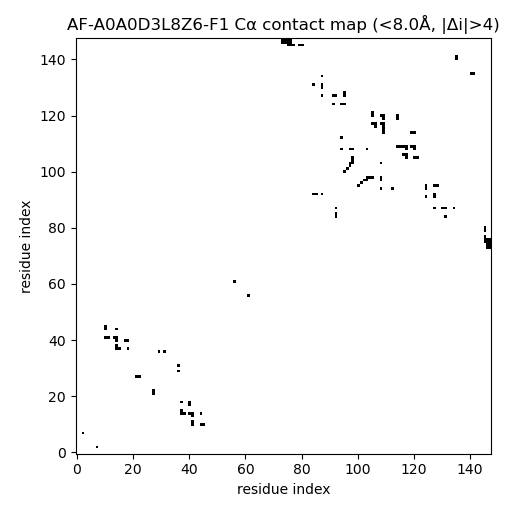N 1
ATOM 676 C CA . PHE A 1 84 ? -6.321 -11.099 26.703 1.00 82.94 84 PHE A CA 1
ATOM 677 C C . PHE A 1 84 ? -7.190 -9.871 27.002 1.00 82.94 84 PHE A C 1
ATOM 679 O O . PHE A 1 84 ? -7.065 -9.281 28.078 1.00 82.94 84 PHE A O 1
ATOM 686 N N . LEU A 1 85 ? -8.101 -9.507 26.096 1.00 82.44 85 LEU A N 1
ATOM 687 C CA . LEU A 1 85 ? -9.012 -8.374 26.275 1.00 82.44 85 LEU A CA 1
ATOM 688 C C . LEU A 1 85 ? -9.934 -8.552 27.490 1.00 82.44 85 LEU A C 1
ATOM 690 O O . LEU A 1 85 ? -10.220 -7.567 28.175 1.00 82.44 85 LEU A O 1
ATOM 694 N N . GLU A 1 86 ? -10.337 -9.781 27.828 1.00 84.88 86 GLU A N 1
ATOM 695 C CA . GLU A 1 86 ? -11.095 -10.080 29.053 1.00 84.88 86 GLU A CA 1
ATOM 696 C C . GLU A 1 86 ? -10.389 -9.593 30.327 1.00 84.88 86 GLU A C 1
ATOM 698 O O . GLU A 1 86 ? -11.056 -9.146 31.266 1.00 84.88 86 GLU A O 1
ATOM 703 N N . ARG A 1 87 ? -9.047 -9.578 30.351 1.00 79.81 87 ARG A N 1
ATOM 704 C CA . ARG A 1 87 ? -8.251 -9.109 31.503 1.00 79.81 87 ARG A CA 1
ATOM 705 C C . ARG A 1 87 ? -8.409 -7.609 31.761 1.00 79.81 87 ARG A C 1
ATOM 707 O O . ARG A 1 87 ? -8.281 -7.169 32.901 1.00 79.81 87 ARG A O 1
ATOM 714 N N . SER A 1 88 ? -8.773 -6.824 30.742 1.00 74.75 88 SER A N 1
ATOM 715 C CA . SER A 1 88 ? -9.130 -5.405 30.909 1.00 74.75 88 SER A CA 1
ATOM 716 C C . SER A 1 88 ? -10.477 -5.211 31.634 1.00 74.75 88 SER A C 1
ATOM 718 O O . SER A 1 88 ? -10.785 -4.122 32.130 1.00 74.75 88 SER A O 1
ATOM 720 N N . GLY A 1 89 ? -11.254 -6.284 31.794 1.00 86.31 89 GLY A N 1
ATOM 721 C CA . GLY A 1 89 ? -12.508 -6.341 32.532 1.00 86.31 89 GLY A CA 1
ATOM 722 C C . GLY A 1 89 ? -13.708 -6.579 31.619 1.00 86.31 89 GLY A C 1
ATOM 723 O O . GLY A 1 89 ? -13.864 -5.940 30.579 1.00 86.31 89 GLY A O 1
ATOM 724 N N . ARG A 1 90 ? -14.625 -7.448 32.063 1.00 87.56 90 ARG A N 1
ATOM 725 C CA . ARG A 1 90 ? -15.775 -7.923 31.270 1.00 87.56 90 ARG A CA 1
ATOM 726 C C . ARG A 1 90 ? -16.672 -6.806 30.727 1.00 87.56 90 ARG A C 1
ATOM 728 O O . ARG A 1 90 ? -17.130 -6.876 29.594 1.00 87.56 90 ARG A O 1
ATOM 735 N N . LYS A 1 91 ? -16.886 -5.740 31.510 1.00 89.06 91 LYS A N 1
ATOM 736 C CA . LYS A 1 91 ? -17.660 -4.566 31.066 1.00 89.06 91 LYS A CA 1
ATOM 737 C C . LYS A 1 91 ? -16.969 -3.808 29.927 1.00 89.06 91 LYS A C 1
ATOM 739 O O . LYS A 1 91 ? -17.648 -3.373 29.005 1.00 89.06 91 LYS A O 1
ATOM 744 N N . CYS A 1 92 ? -15.642 -3.668 29.981 1.00 91.62 92 CYS A N 1
ATOM 745 C CA . CYS A 1 92 ? -14.878 -3.013 28.922 1.00 91.62 92 CYS A CA 1
ATOM 746 C C . CYS A 1 92 ? -14.830 -3.859 27.653 1.00 91.62 92 CYS A C 1
ATOM 748 O O . CYS A 1 92 ? -15.031 -3.312 26.573 1.00 91.62 92 CYS A O 1
ATOM 750 N N . LEU A 1 93 ? -14.657 -5.179 27.779 1.00 90.31 93 LEU A N 1
ATOM 751 C CA . LEU A 1 93 ? -14.746 -6.084 26.635 1.00 90.31 93 LEU A CA 1
ATOM 752 C C . LEU A 1 93 ? -16.105 -5.970 25.939 1.00 90.31 93 LEU A C 1
ATOM 754 O O . LEU A 1 93 ? -16.149 -5.743 24.735 1.00 90.31 93 LEU A O 1
ATOM 758 N N . ASN A 1 94 ? -17.203 -6.078 26.691 1.00 92.25 94 ASN A N 1
ATOM 759 C CA . ASN A 1 94 ? -18.547 -6.004 26.118 1.00 92.25 94 ASN A CA 1
ATOM 760 C C . ASN A 1 94 ? -18.793 -4.658 25.424 1.00 92.25 94 ASN A C 1
ATOM 762 O O . ASN A 1 94 ? -19.369 -4.627 24.342 1.00 92.25 94 ASN A O 1
ATOM 766 N N . LEU A 1 95 ? -18.316 -3.553 26.009 1.00 93.62 95 LEU A N 1
ATOM 767 C CA . LEU A 1 95 ? -18.429 -2.224 25.409 1.00 93.62 95 LEU A CA 1
ATOM 768 C C . LEU A 1 95 ? -17.648 -2.112 24.090 1.00 93.62 95 LEU A C 1
ATOM 770 O O . LEU A 1 95 ? -18.151 -1.561 23.113 1.00 93.62 95 LEU A O 1
ATOM 774 N N . LEU A 1 96 ? -16.418 -2.628 24.053 1.00 92.69 96 LEU A N 1
ATOM 775 C CA . LEU A 1 96 ? -15.592 -2.625 22.844 1.00 92.69 96 LEU A CA 1
ATOM 776 C C . LEU A 1 96 ? -16.173 -3.558 21.773 1.00 92.69 96 LEU A C 1
ATOM 778 O O . LEU A 1 96 ? -16.155 -3.201 20.599 1.00 92.69 96 LEU A O 1
ATOM 782 N N . LYS A 1 97 ? -16.743 -4.702 22.170 1.00 91.81 97 LYS A N 1
ATOM 783 C CA . LYS A 1 97 ? -17.415 -5.641 21.267 1.00 91.81 97 LYS A CA 1
ATOM 784 C C . LYS A 1 97 ? -18.650 -5.021 20.613 1.00 91.81 97 LYS A C 1
ATOM 786 O O . LYS A 1 97 ? -18.754 -5.046 19.389 1.00 91.81 97 LYS A O 1
ATOM 791 N N . ALA A 1 98 ? -19.509 -4.389 21.409 1.00 94.00 98 ALA A N 1
ATOM 792 C CA . ALA A 1 98 ? -20.688 -3.677 20.922 1.00 94.00 98 ALA A CA 1
ATOM 793 C C . ALA A 1 98 ? -20.331 -2.606 19.872 1.00 94.00 98 ALA A C 1
ATOM 795 O O . ALA A 1 98 ? -21.047 -2.412 18.895 1.00 94.00 98 ALA A O 1
ATOM 796 N N . PHE A 1 99 ? -19.193 -1.924 20.049 1.00 94.38 99 PHE A N 1
ATOM 797 C CA . PHE A 1 99 ? -18.756 -0.877 19.127 1.00 94.38 99 PHE A CA 1
ATOM 798 C C . PHE A 1 99 ? -18.040 -1.412 17.876 1.00 94.38 99 PHE A C 1
ATOM 800 O O . PHE A 1 99 ? -18.353 -0.974 16.776 1.00 94.38 99 PHE A O 1
ATOM 807 N N . TYR A 1 100 ? -17.061 -2.311 18.024 1.00 92.06 100 TYR A N 1
ATOM 808 C CA . TYR A 1 100 ? -16.188 -2.726 16.914 1.00 92.06 100 TYR A CA 1
ATOM 809 C C . TYR A 1 100 ? -16.679 -3.964 16.160 1.00 92.06 100 TYR A C 1
ATOM 811 O O . TYR A 1 100 ? -16.430 -4.063 14.965 1.00 92.06 100 TYR A O 1
ATOM 819 N N . TYR A 1 101 ? -17.357 -4.899 16.833 1.00 89.25 101 TYR A N 1
ATOM 820 C CA . TYR A 1 101 ? -17.856 -6.125 16.199 1.00 89.25 101 TYR A CA 1
ATOM 821 C C . TYR A 1 101 ? -19.319 -5.986 15.788 1.00 89.25 101 TYR A C 1
ATOM 823 O O . TYR A 1 101 ? -19.683 -6.314 14.666 1.00 89.25 101 TYR A O 1
ATOM 831 N N . GLU A 1 102 ? -20.160 -5.477 16.686 1.00 93.06 102 GLU A N 1
ATOM 832 C CA . GLU A 1 102 ? -21.601 -5.334 16.433 1.00 93.06 102 GLU A CA 1
ATOM 833 C C . GLU A 1 102 ? -21.941 -4.015 15.716 1.00 93.06 102 GLU A C 1
ATOM 835 O O . GLU A 1 102 ? -23.057 -3.845 15.238 1.00 93.06 102 GLU A O 1
ATOM 840 N N . SER A 1 103 ? -20.975 -3.093 15.600 1.00 93.94 103 SER A N 1
ATOM 841 C CA . SER A 1 103 ? -21.128 -1.785 14.940 1.00 93.94 103 SER A CA 1
ATOM 842 C C . SER A 1 103 ? -22.311 -0.951 15.455 1.00 93.94 103 SER A C 1
ATOM 844 O O . SER A 1 103 ? -22.893 -0.163 14.706 1.00 93.94 103 SER A O 1
ATOM 846 N N . LEU A 1 104 ? -22.673 -1.098 16.736 1.00 94.94 104 LEU A N 1
ATOM 847 C CA . LEU A 1 104 ? -23.812 -0.386 17.310 1.00 94.94 104 LEU A CA 1
ATOM 848 C C . LEU A 1 104 ? -23.542 1.126 17.387 1.00 94.94 104 LEU A C 1
ATOM 850 O O . LEU A 1 104 ? -22.446 1.555 17.780 1.00 94.94 104 LEU A O 1
ATOM 854 N N . PRO A 1 105 ? -24.537 1.975 17.075 1.00 95.69 105 PRO A N 1
ATOM 855 C CA . PRO A 1 105 ? -24.399 3.411 17.236 1.00 95.69 105 PRO A CA 1
ATOM 856 C C . PRO A 1 105 ? -24.259 3.773 18.719 1.00 95.69 105 PRO A C 1
ATOM 858 O O . PRO A 1 105 ? -24.850 3.156 19.605 1.00 95.69 105 PRO A O 1
ATOM 861 N N . MET A 1 106 ? -23.512 4.841 19.011 1.00 92.31 106 MET A N 1
ATOM 862 C CA . MET A 1 106 ? -23.191 5.219 20.396 1.00 92.31 106 MET A CA 1
ATOM 863 C C . MET A 1 106 ? -24.430 5.527 21.255 1.00 92.31 106 MET A C 1
ATOM 865 O O . MET A 1 106 ? -24.389 5.348 22.470 1.00 92.31 106 MET A O 1
ATOM 869 N N . LYS A 1 107 ? -25.534 5.944 20.622 1.00 94.38 107 LYS A N 1
ATOM 870 C CA . LYS A 1 107 ? -26.848 6.116 21.259 1.00 94.38 107 LYS A CA 1
ATOM 871 C C . LYS A 1 107 ? -27.379 4.809 21.836 1.00 94.38 107 LYS A C 1
ATOM 873 O O . LYS A 1 107 ? -27.763 4.756 23.000 1.00 94.38 107 LYS A O 1
ATOM 878 N N . GLU A 1 108 ? -27.353 3.743 21.043 1.00 94.44 108 GLU A N 1
ATOM 879 C CA . GLU A 1 108 ? -27.793 2.418 21.481 1.00 94.44 108 GLU A CA 1
ATOM 880 C C . GLU A 1 108 ? -26.855 1.870 22.553 1.00 94.44 108 GLU A C 1
ATOM 882 O O . GLU A 1 108 ? -27.313 1.409 23.596 1.00 94.44 108 GLU A O 1
ATOM 887 N N . ILE A 1 109 ? -25.542 2.045 22.380 1.00 94.81 109 ILE A N 1
ATOM 888 C CA . ILE A 1 109 ? -24.553 1.685 23.404 1.00 94.81 109 ILE A CA 1
ATOM 889 C C . ILE A 1 109 ? -24.833 2.420 24.725 1.00 94.81 109 ILE A C 1
ATOM 891 O O . ILE A 1 109 ? -24.758 1.813 25.793 1.00 94.81 109 ILE A O 1
ATOM 895 N N . ALA A 1 110 ? -25.195 3.706 24.686 1.00 94.81 110 ALA A N 1
ATOM 896 C CA . ALA A 1 110 ? -25.559 4.445 25.889 1.00 94.81 110 ALA A CA 1
ATOM 897 C C . ALA A 1 110 ? -26.765 3.816 26.601 1.00 94.81 110 ALA A C 1
ATOM 899 O O . ALA A 1 110 ? -26.717 3.618 27.813 1.00 94.81 110 ALA A O 1
ATOM 900 N N . THR A 1 111 ? -27.795 3.417 25.851 1.00 94.19 111 THR A N 1
ATOM 901 C CA . THR A 1 111 ? -28.981 2.758 26.421 1.00 94.19 111 THR A CA 1
ATOM 902 C C . THR A 1 111 ? -28.689 1.363 26.978 1.00 94.19 111 THR A C 1
ATOM 904 O O . THR A 1 111 ? -29.045 1.084 28.120 1.00 94.19 111 THR A O 1
ATOM 907 N N . VAL A 1 112 ? -27.980 0.511 26.228 1.00 93.19 112 VAL A N 1
ATOM 908 C CA . VAL A 1 112 ? -27.678 -0.883 26.605 1.00 93.19 112 VAL A CA 1
ATOM 909 C C . VAL A 1 112 ? -26.820 -0.951 27.868 1.00 93.19 112 VAL A C 1
ATOM 911 O O . VAL A 1 112 ? -27.010 -1.828 28.708 1.00 93.19 112 VAL A O 1
ATOM 914 N N . PHE A 1 113 ? -25.884 -0.014 28.028 1.00 92.62 113 PHE A N 1
ATOM 915 C CA . PHE A 1 113 ? -24.955 0.015 29.160 1.00 92.62 113 PHE A CA 1
ATOM 916 C C . PHE A 1 113 ? -25.376 0.979 30.284 1.00 92.62 113 PHE A C 1
ATOM 918 O O . PHE A 1 113 ? -24.669 1.077 31.289 1.00 92.62 113 PHE A O 1
ATOM 925 N N . GLY A 1 114 ? -26.515 1.669 30.146 1.00 92.94 114 GLY A N 1
ATOM 926 C CA . GLY A 1 114 ? -27.060 2.565 31.171 1.00 92.94 114 GLY A CA 1
ATOM 927 C C . GLY A 1 114 ? -26.267 3.862 31.370 1.00 92.94 114 GLY A C 1
ATOM 928 O O . GLY A 1 114 ? -26.185 4.375 32.486 1.00 92.94 114 GLY A O 1
ATOM 929 N N . PHE A 1 115 ? -25.649 4.389 30.312 1.00 94.19 115 PHE A N 1
ATOM 930 C CA . PHE A 1 115 ? -24.957 5.676 30.339 1.00 94.19 115 PHE A CA 1
ATOM 931 C C . PHE A 1 115 ? -25.942 6.843 30.193 1.00 94.19 115 PHE A C 1
ATOM 933 O O . PHE A 1 115 ? -26.913 6.767 29.447 1.00 94.19 115 PHE A O 1
ATOM 940 N N . SER A 1 116 ? -25.667 7.962 30.870 1.00 89.75 116 SER A N 1
ATOM 941 C CA . SER A 1 116 ? -26.555 9.134 30.873 1.00 89.75 116 SER A CA 1
ATOM 942 C C . SER A 1 116 ? -26.597 9.880 29.538 1.00 89.75 116 SER A C 1
ATOM 944 O O . SER A 1 116 ? -27.586 10.536 29.230 1.00 89.75 116 SER A O 1
ATOM 946 N N . THR A 1 117 ? -25.519 9.813 28.751 1.00 93.56 117 THR A N 1
ATOM 947 C CA . THR A 1 117 ? -25.402 10.474 27.441 1.00 93.56 117 THR A CA 1
ATOM 948 C C . THR A 1 117 ? -24.500 9.690 26.487 1.00 93.56 117 THR A C 1
ATOM 950 O O . THR A 1 117 ? -23.553 9.026 26.918 1.00 93.56 117 THR A O 1
ATOM 953 N N . ASP A 1 118 ? -24.676 9.880 25.179 1.00 93.69 118 ASP A N 1
ATOM 954 C CA . ASP A 1 118 ? -23.787 9.328 24.141 1.00 93.69 118 ASP A CA 1
ATOM 955 C C . ASP A 1 118 ? -22.314 9.728 24.358 1.00 93.69 118 ASP A C 1
ATOM 957 O O . ASP A 1 118 ? -21.383 8.950 24.120 1.00 93.69 118 ASP A O 1
ATOM 961 N N . ARG A 1 119 ? -22.078 10.951 24.861 1.00 93.94 119 ARG A N 1
ATOM 962 C CA . ARG A 1 119 ? -20.725 11.419 25.202 1.00 93.94 119 ARG A CA 1
ATOM 963 C C . ARG A 1 119 ? -20.118 10.597 26.328 1.00 93.94 119 ARG A C 1
ATOM 965 O O . ARG A 1 119 ? -18.947 10.244 26.243 1.00 93.94 119 ARG A O 1
ATOM 972 N N . SER A 1 120 ? -20.892 10.275 27.364 1.00 93.88 120 SER A N 1
ATOM 973 C CA . SER A 1 120 ? -20.393 9.453 28.469 1.00 93.88 120 SER A CA 1
ATOM 974 C C . SER A 1 120 ? -20.029 8.035 28.014 1.00 93.88 120 SER A C 1
ATOM 976 O O . SER A 1 120 ? -18.974 7.538 28.408 1.00 93.88 120 SER A O 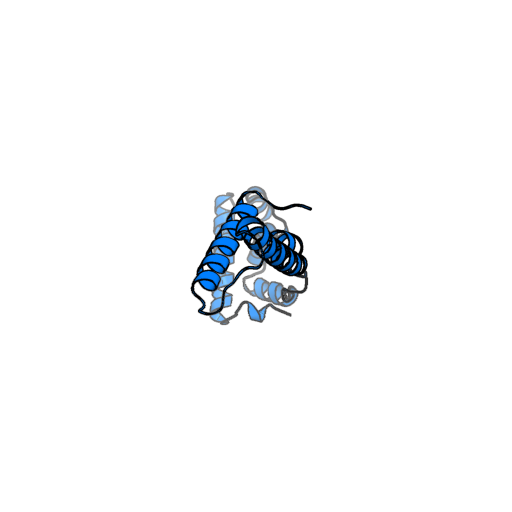1
ATOM 978 N N . ALA A 1 121 ? -20.798 7.444 27.092 1.00 94.69 121 ALA A N 1
ATOM 979 C CA . ALA A 1 121 ? -20.449 6.169 26.463 1.00 94.69 121 ALA A CA 1
ATOM 980 C C . ALA A 1 121 ? -19.151 6.271 25.634 1.00 94.69 121 ALA A C 1
ATOM 982 O O . ALA A 1 121 ? -18.268 5.420 25.747 1.00 94.69 121 ALA A O 1
ATOM 983 N N . THR A 1 122 ? -18.972 7.361 24.879 1.00 94.25 122 THR A N 1
ATOM 984 C CA . THR A 1 122 ? -17.745 7.616 24.098 1.00 94.25 122 THR A CA 1
ATOM 985 C C . THR A 1 122 ? -16.513 7.753 24.994 1.00 94.25 122 THR A C 1
ATOM 987 O O . THR A 1 122 ? -15.474 7.145 24.727 1.00 94.25 122 THR A O 1
ATOM 990 N N . VAL A 1 123 ? -16.629 8.516 26.085 1.00 95.81 123 VAL A N 1
ATOM 991 C CA . VAL A 1 123 ? -15.555 8.675 27.076 1.00 95.81 123 VAL A CA 1
ATOM 992 C C . VAL A 1 123 ? -15.240 7.338 27.743 1.00 95.81 123 VAL A C 1
ATOM 994 O O . VAL A 1 123 ? -14.070 7.006 27.928 1.00 95.81 123 VAL A O 1
ATOM 997 N N . GLN A 1 124 ? -16.255 6.539 28.076 1.00 94.38 124 GLN A N 1
ATOM 998 C CA . GLN A 1 124 ? -16.034 5.224 28.668 1.00 94.38 124 GLN A CA 1
ATOM 999 C C . GLN A 1 124 ? -15.354 4.262 27.687 1.00 94.38 124 GLN A C 1
ATOM 1001 O O . GLN A 1 124 ? -14.445 3.538 28.093 1.00 94.38 124 GLN A O 1
ATOM 1006 N N . LYS A 1 125 ? -15.715 4.297 26.397 1.00 94.75 125 LYS A N 1
ATOM 1007 C CA . LYS A 1 125 ? -15.021 3.540 25.345 1.00 94.75 125 LYS A CA 1
ATOM 1008 C C . LYS A 1 125 ? -13.540 3.910 25.300 1.00 94.75 125 LYS A C 1
ATOM 1010 O O . LYS A 1 125 ? -12.694 3.020 25.287 1.00 94.75 125 LYS A O 1
ATOM 1015 N N . TYR A 1 126 ? -13.230 5.209 25.323 1.00 95.50 126 TYR A N 1
ATOM 1016 C CA . TYR A 1 126 ? -11.849 5.694 25.354 1.00 95.50 126 TYR A CA 1
ATOM 1017 C C . TYR A 1 126 ? -11.088 5.156 26.574 1.00 95.50 126 TYR A C 1
ATOM 1019 O O . TYR A 1 126 ? -10.018 4.577 26.418 1.00 95.50 126 TYR A O 1
ATOM 1027 N N . LYS A 1 127 ? -11.672 5.249 27.776 1.00 94.12 127 LYS A N 1
ATOM 1028 C CA . LYS A 1 127 ? -11.063 4.719 29.010 1.00 94.12 127 LYS A CA 1
ATOM 1029 C C . LYS A 1 127 ? -10.813 3.211 28.950 1.00 94.12 127 LYS A C 1
ATOM 1031 O O . LYS A 1 127 ? -9.775 2.742 29.403 1.00 94.12 127 LYS A O 1
ATOM 1036 N N . CYS A 1 128 ? -11.755 2.450 28.396 1.00 93.62 128 CYS A N 1
ATOM 1037 C CA . CYS A 1 128 ? -11.582 1.012 28.213 1.00 93.62 128 CYS A CA 1
ATOM 1038 C C . CYS A 1 128 ? -10.447 0.693 27.232 1.00 93.62 128 CYS A C 1
ATOM 1040 O O . CYS A 1 128 ? -9.676 -0.228 27.485 1.00 93.62 128 CYS A O 1
ATOM 1042 N N . LEU A 1 129 ? -10.307 1.469 26.153 1.00 92.12 129 LEU A N 1
ATOM 1043 C CA . LEU A 1 129 ? -9.216 1.297 25.195 1.00 92.12 129 LEU A CA 1
ATOM 1044 C C . LEU A 1 129 ? -7.850 1.648 25.804 1.00 92.12 129 LEU A C 1
ATOM 1046 O O . LEU A 1 129 ? -6.892 0.907 25.604 1.00 92.12 129 LEU A O 1
ATOM 1050 N N . GLU A 1 130 ? -7.761 2.728 26.584 1.00 91.88 130 GLU A N 1
ATOM 1051 C CA . GLU A 1 130 ? -6.539 3.078 27.322 1.00 91.88 130 GLU A CA 1
ATOM 1052 C C . GLU A 1 130 ? -6.134 1.961 28.285 1.00 91.88 130 GLU A C 1
ATOM 1054 O O . GLU A 1 130 ? -4.990 1.523 28.270 1.00 91.88 130 GLU A O 1
ATOM 1059 N N . LYS A 1 131 ? -7.090 1.386 29.021 1.00 89.38 131 LYS A N 1
ATOM 1060 C CA . LYS A 1 131 ? -6.811 0.256 29.914 1.00 89.38 131 LYS A CA 1
ATOM 1061 C C . LYS A 1 131 ? -6.238 -0.959 29.173 1.00 89.38 131 LYS A C 1
ATOM 1063 O O . LYS A 1 131 ? -5.344 -1.635 29.683 1.00 89.38 131 LYS A O 1
ATOM 1068 N N . VAL A 1 132 ? -6.743 -1.249 27.972 1.00 88.62 132 VAL A N 1
ATOM 1069 C CA . VAL A 1 132 ? -6.181 -2.303 27.111 1.00 88.62 132 VAL A CA 1
ATOM 1070 C C . VAL A 1 132 ? -4.748 -1.952 26.706 1.00 88.62 132 VAL A C 1
ATOM 1072 O O . VAL A 1 132 ? -3.863 -2.792 26.847 1.00 88.62 132 VAL A O 1
ATOM 1075 N N . ARG A 1 133 ? -4.495 -0.713 26.267 1.00 88.31 133 ARG A N 1
ATOM 1076 C CA . ARG A 1 133 ? -3.151 -0.239 25.890 1.00 88.31 133 ARG A CA 1
ATOM 1077 C C . ARG A 1 133 ? -2.157 -0.328 27.042 1.00 88.31 133 ARG A C 1
ATOM 1079 O O . ARG A 1 133 ? -1.032 -0.764 26.825 1.00 88.31 133 ARG A O 1
ATOM 1086 N N . ASP A 1 134 ? -2.567 0.038 28.248 1.00 88.06 134 ASP A N 1
ATOM 1087 C CA . ASP A 1 134 ? -1.718 -0.060 29.435 1.00 88.06 134 ASP A CA 1
ATOM 1088 C C . ASP A 1 134 ? -1.372 -1.519 29.747 1.00 88.06 134 ASP A C 1
ATOM 1090 O O . ASP A 1 134 ? -0.214 -1.833 30.008 1.00 88.06 134 ASP A O 1
ATOM 1094 N N . THR A 1 135 ? -2.337 -2.434 29.600 1.00 83.31 135 THR A N 1
ATOM 1095 C CA . THR A 1 135 ? -2.102 -3.879 29.780 1.00 83.31 135 THR A CA 1
ATOM 1096 C C . THR A 1 135 ? -1.123 -4.432 28.733 1.00 83.31 135 THR A C 1
ATOM 1098 O O . THR A 1 135 ? -0.313 -5.306 29.040 1.00 83.31 135 THR A O 1
ATOM 1101 N N . ILE A 1 136 ? -1.187 -3.938 27.489 1.00 85.62 136 ILE A N 1
ATOM 1102 C CA . ILE A 1 136 ? -0.251 -4.307 26.411 1.00 85.62 136 ILE A CA 1
ATOM 1103 C C . ILE A 1 136 ? 1.161 -3.817 26.747 1.00 85.62 136 ILE A C 1
ATOM 1105 O O . ILE A 1 136 ? 2.111 -4.591 26.648 1.00 85.62 136 ILE A O 1
ATOM 1109 N N . LYS A 1 137 ? 1.292 -2.560 27.193 1.00 84.44 137 LYS A N 1
ATOM 1110 C CA . LYS A 1 137 ? 2.578 -1.967 27.590 1.00 84.44 137 LYS A CA 1
ATOM 1111 C C . LYS A 1 137 ? 3.207 -2.696 28.774 1.00 84.44 137 LYS A C 1
ATOM 1113 O O . LYS A 1 137 ? 4.386 -3.019 28.718 1.00 84.44 137 LYS A O 1
ATOM 1118 N N . GLU A 1 138 ? 2.430 -2.990 29.816 1.00 84.00 138 GLU A N 1
ATOM 1119 C CA . GLU A 1 138 ? 2.911 -3.691 31.015 1.00 84.00 138 GLU A CA 1
ATOM 1120 C C . GLU A 1 138 ? 3.489 -5.071 30.675 1.00 84.00 138 GLU A C 1
ATOM 1122 O O . GLU A 1 138 ? 4.517 -5.473 31.213 1.00 84.00 138 GLU A O 1
ATOM 1127 N N . LYS A 1 139 ? 2.854 -5.786 29.740 1.00 79.62 139 LYS A N 1
ATOM 1128 C CA . LYS A 1 139 ? 3.283 -7.127 29.327 1.00 79.62 139 LYS A CA 1
ATOM 1129 C C . LYS A 1 139 ? 4.236 -7.141 28.138 1.00 79.62 139 LYS A C 1
ATOM 1131 O O . LYS A 1 139 ? 4.616 -8.226 27.714 1.00 79.62 139 LYS A O 1
ATOM 1136 N N . SER A 1 140 ? 4.628 -5.968 27.635 1.00 82.75 140 SER A N 1
ATOM 1137 C CA . SER A 1 140 ? 5.511 -5.814 26.471 1.00 82.75 140 SER A CA 1
ATOM 1138 C C . SER A 1 140 ? 5.048 -6.640 25.261 1.00 82.75 140 SER A C 1
ATOM 1140 O O . SER A 1 140 ? 5.865 -7.252 24.582 1.00 82.75 140 SER A O 1
ATOM 1142 N N . LEU A 1 141 ? 3.732 -6.681 25.021 1.00 82.19 141 LEU A N 1
ATOM 1143 C CA . LEU A 1 141 ? 3.146 -7.472 23.936 1.00 82.19 141 LEU A CA 1
ATOM 1144 C C . LEU A 1 141 ? 3.251 -6.730 22.601 1.00 82.19 141 LEU A C 1
ATOM 1146 O O . LEU A 1 141 ? 2.887 -5.555 22.503 1.00 82.19 141 LEU A O 1
ATOM 1150 N N . GLY A 1 142 ? 3.723 -7.432 21.577 1.00 81.81 142 GLY A N 1
ATOM 1151 C CA . GLY A 1 142 ? 3.755 -6.988 20.190 1.00 81.81 142 GL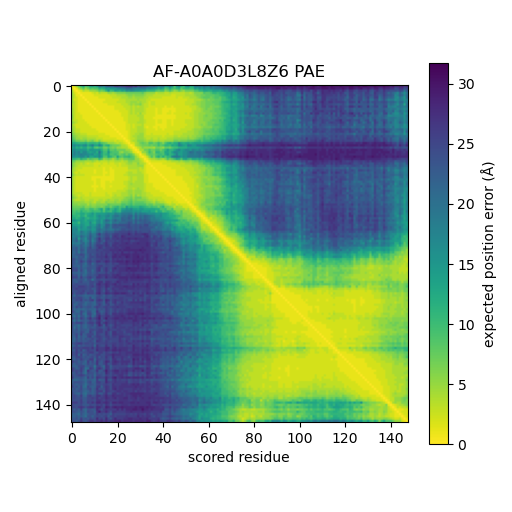Y A CA 1
ATOM 1152 C C . GLY A 1 142 ? 2.564 -7.503 19.381 1.00 81.81 142 GLY A C 1
ATOM 1153 O O . GLY A 1 142 ? 1.754 -8.294 19.854 1.00 81.81 142 GLY A O 1
ATOM 1154 N N . TYR A 1 143 ? 2.463 -7.063 18.125 1.00 77.31 143 TYR A N 1
ATOM 1155 C CA . TYR A 1 143 ? 1.486 -7.606 17.172 1.00 77.31 143 TYR A CA 1
ATOM 1156 C C . TYR A 1 143 ? 1.719 -9.104 16.911 1.00 77.31 143 TYR A C 1
ATOM 1158 O O . TYR A 1 143 ? 0.768 -9.881 16.892 1.00 77.31 143 TYR A O 1
ATOM 1166 N N . GLU A 1 144 ? 2.992 -9.499 16.823 1.00 81.44 144 GLU A N 1
ATOM 1167 C CA . GLU A 1 144 ? 3.461 -10.880 16.648 1.00 81.44 144 GLU A CA 1
ATOM 1168 C C . GLU A 1 144 ? 2.889 -11.848 17.700 1.00 81.44 144 GLU A C 1
ATOM 1170 O O . GLU A 1 144 ? 2.637 -13.012 17.409 1.00 81.44 144 GLU A O 1
ATOM 1175 N N . ASP A 1 145 ? 2.611 -11.370 18.918 1.00 83.19 145 ASP A N 1
ATOM 1176 C CA . ASP A 1 145 ? 2.063 -12.198 19.999 1.00 83.19 145 ASP A CA 1
ATOM 1177 C C . ASP A 1 145 ? 0.618 -12.654 19.760 1.00 83.19 145 ASP A C 1
ATOM 1179 O O . ASP A 1 145 ? 0.108 -13.486 20.512 1.00 83.19 145 ASP A O 1
ATOM 1183 N N . PHE A 1 146 ? -0.063 -12.102 18.759 1.00 82.12 146 PHE A N 1
ATOM 1184 C CA . PHE A 1 146 ? -1.449 -12.430 18.426 1.00 82.12 146 PHE A CA 1
ATOM 1185 C C . PHE A 1 146 ? -1.582 -13.124 17.070 1.00 82.12 146 PHE A C 1
ATOM 1187 O O . PHE A 1 146 ? -2.701 -13.329 16.609 1.00 82.12 146 PHE A O 1
ATOM 1194 N N . LEU A 1 147 ? -0.468 -13.485 16.437 1.00 81.44 147 LEU A N 1
ATOM 1195 C CA . LEU A 1 147 ? -0.447 -14.242 15.191 1.00 81.44 147 LEU A CA 1
ATOM 1196 C C . LEU A 1 147 ? -0.455 -15.753 15.477 1.00 81.44 147 LEU A C 1
ATOM 1198 O O . LEU A 1 147 ? 0.062 -16.192 16.508 1.00 81.44 147 LEU A O 1
ATOM 1202 N N . LYS A 1 148 ? -1.081 -16.527 14.586 1.00 70.50 148 LYS A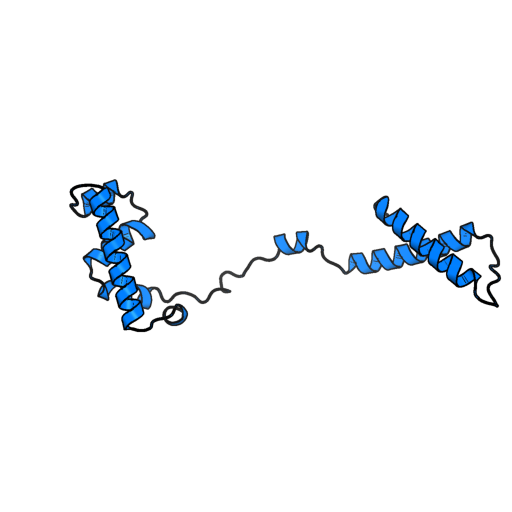 N 1
ATOM 1203 C CA . LYS A 1 148 ? -1.033 -17.997 14.564 1.00 70.50 148 LYS A CA 1
ATOM 1204 C C . LYS A 1 148 ? 0.231 -18.514 13.895 1.00 70.50 148 LYS A C 1
ATOM 1206 O O . LYS A 1 148 ? 0.664 -17.898 12.897 1.00 70.50 148 LYS A O 1
#

Secondary structure (DSSP, 8-state):
----HHHHHHHHHHHHHHHHHHHTSTT---SS-HHHHHHHHHHHHHHHHHHHHTTPPPHHHHHTT-PPPGGGSPPB-HHHHHHHHHTT-HHHHHHHHHHHTS---HHHHHHHHT-SSHHHHHHHHHHHHHHHHHHHHHTT--GGGGB-

Foldseek 3Di:
DDDDPVRLVVLLVVLVVVLVVLVPDPPDDPPDDPVVSSVVSSVVVVVVVVVVVVVDDDVVVVVVVDDCPPVNDFDFQPVVVLVLLCVLDPLLSVLVCCCPVVVDQLVVSCVVSVNPDSVRSVVSNVVSVVSSVVSCVVVVDDPVNGGD

Radius of gyration: 34.52 Å; Cα contacts (8 Å, |Δi|>4): 77; chains: 1; bounding box: 66×29×85 Å

pLDDT: mean 85.56, std 9.53, range [50.25, 96.88]

Sequence (148 aa):
MGGTLEESRDIFQDALVIYYEKSLQPHFSPALAAEPYILGIAKHLWIRKFRKQAQMVSLTELENTISIPEDYFPAVDDQRLLSFLERSGRKCLNLLKAFYYESLPMKEIATVFGFSTDRSATVQKYKCLEKVRDTIKEKSLGYEDFLK

Nearest PDB structures (foldseek):
  3hug-assembly1_C  TM=8.321E-01  e=1.936E-01  Mycobacterium tuberculosis H37Rv
  6dvb-assembly1_F  TM=4.160E-01  e=1.034E-02  Mycobacterium tuberculosis H37Rv

Solvent-accessible surface area (backbone atoms only — not comparable to full-atom values): 8638 Å² total; per-residue (Å²): 140,85,81,53,74,66,59,52,50,50,42,49,52,53,21,50,53,53,50,54,61,47,63,74,40,100,80,61,72,73,96,58,62,70,67,68,53,40,51,51,43,30,52,53,52,50,55,53,50,51,60,52,50,77,73,53,78,57,67,74,62,45,60,77,66,65,69,81,58,86,78,71,57,68,53,66,33,61,66,63,48,51,62,53,45,43,72,63,30,64,72,43,38,52,53,49,40,40,45,74,73,66,62,50,54,53,62,56,52,7,61,78,72,68,40,96,37,46,64,54,36,52,53,49,51,50,53,38,51,49,48,43,52,50,55,35,60,77,67,69,61,58,75,73,77,36,47,98